Protein AF-A0A377Q9V2-F1 (afdb_monomer_lite)

pLDDT: mean 73.62, std 16.58, range [39.59, 96.62]

Radius of gyration: 21.46 Å; chains: 1; bounding box: 54×46×59 Å

Organism: NCBI:txid537

Sequence (151 aa):
MKELFISLFLRSSISILMFYSATVSAQYVHPEACDQTQNGWVYRCNTKYYSSMGVIEYSLKSNSSQSVDFKISNWASVCGRPGDLTFDKAYTLNPNTTLPHCSKYRDPNPGYDNCNEVYVYQCSQNGQSVPCSSVLTIKLVGADVRGECVL

Secondary structure (DSSP, 8-state):
-HHHHHHHHHHHHHHHHHHHHHHTT---PPEEEEEEEGGGTEEEEEES---SEEEEEEEEEE-SSS-EEEEEEEEEEETTS--EEEEEEEEEE-TT-EEEEEEEEE-SSBTB-EEEEEEEEEEEETTEE--HHHHEEEEEEEEESSS----

Structure (mmCIF, N/CA/C/O backbone):
data_AF-A0A377Q9V2-F1
#
_entry.id   AF-A0A377Q9V2-F1
#
loop_
_atom_site.group_PDB
_atom_site.id
_atom_site.type_symbol
_atom_site.label_atom_id
_atom_site.label_alt_id
_atom_site.label_comp_id
_atom_site.label_asym_id
_atom_site.label_entity_id
_atom_site.label_seq_id
_atom_site.pdbx_PDB_ins_code
_atom_site.Cartn_x
_atom_site.Cartn_y
_atom_site.Cartn_z
_atom_site.occupancy
_atom_site.B_iso_or_equiv
_atom_site.auth_seq_id
_atom_site.auth_comp_id
_atom_site.auth_asym_id
_atom_site.auth_atom_id
_atom_site.pdbx_PDB_model_num
ATOM 1 N N . MET A 1 1 ? 39.511 32.361 -42.550 1.00 60.25 1 MET A N 1
ATOM 2 C CA . MET A 1 1 ? 38.052 32.108 -42.644 1.00 60.25 1 MET A CA 1
ATOM 3 C C . MET A 1 1 ? 37.663 30.672 -42.285 1.00 60.25 1 MET A C 1
ATOM 5 O O . MET A 1 1 ? 36.781 30.531 -41.455 1.00 60.25 1 MET A O 1
ATOM 9 N N . LYS A 1 2 ? 38.318 29.619 -42.808 1.00 59.19 2 LYS A N 1
ATOM 10 C CA . LYS A 1 2 ? 38.001 28.210 -42.460 1.00 59.19 2 LYS A CA 1
ATOM 11 C C . LYS A 1 2 ? 38.105 27.878 -40.957 1.00 59.19 2 LYS A C 1
ATOM 13 O O . LYS A 1 2 ? 37.181 27.295 -40.408 1.00 59.19 2 LYS A O 1
ATOM 18 N N . GLU A 1 3 ? 39.166 28.331 -40.290 1.00 58.66 3 GLU A N 1
ATOM 19 C CA . GLU A 1 3 ? 39.396 28.132 -38.842 1.00 58.66 3 GLU A CA 1
ATOM 20 C C . GLU A 1 3 ? 38.270 28.708 -37.960 1.00 58.66 3 GLU A C 1
ATOM 22 O O . GLU A 1 3 ? 37.851 28.101 -36.974 1.00 58.66 3 GLU A O 1
ATOM 27 N N . LEU A 1 4 ? 37.724 29.868 -38.349 1.00 63.31 4 LEU A N 1
ATOM 28 C CA . LEU A 1 4 ? 36.660 30.541 -37.600 1.00 63.31 4 LEU A CA 1
ATOM 29 C C . LEU A 1 4 ? 35.335 29.768 -37.687 1.00 63.31 4 LEU A C 1
ATOM 31 O O . LEU A 1 4 ? 34.610 29.670 -36.702 1.00 63.31 4 LEU A O 1
ATOM 35 N N . PHE A 1 5 ? 35.048 29.184 -38.856 1.00 63.62 5 PHE A N 1
ATOM 36 C CA . PHE A 1 5 ? 33.862 28.357 -39.078 1.00 63.62 5 PHE A CA 1
ATOM 37 C C . PHE A 1 5 ? 33.924 27.050 -38.282 1.00 63.62 5 PHE A C 1
ATOM 39 O O . PHE A 1 5 ? 32.945 26.687 -37.637 1.00 63.62 5 PHE A O 1
ATOM 46 N N . ILE A 1 6 ? 35.076 26.375 -38.259 1.00 69.94 6 ILE A N 1
ATOM 47 C CA . ILE A 1 6 ? 35.250 25.108 -37.531 1.00 69.94 6 ILE A CA 1
ATOM 48 C C . ILE A 1 6 ? 35.044 25.310 -36.020 1.00 69.94 6 ILE A C 1
ATOM 50 O O . ILE A 1 6 ? 34.311 24.550 -35.388 1.00 69.94 6 ILE A O 1
ATOM 54 N N . SER A 1 7 ? 35.609 26.384 -35.457 1.00 68.81 7 SER A N 1
ATOM 55 C CA . SER A 1 7 ? 35.432 26.742 -34.041 1.00 68.81 7 SER A CA 1
ATOM 56 C C . SER A 1 7 ? 33.972 27.060 -33.686 1.00 68.81 7 SER A C 1
ATOM 58 O O . SER A 1 7 ? 33.484 26.635 -32.635 1.00 68.81 7 SER A O 1
ATOM 60 N N . LEU A 1 8 ? 33.241 27.748 -34.574 1.00 63.91 8 LEU A N 1
ATOM 61 C CA . LEU A 1 8 ? 31.818 28.041 -34.372 1.00 63.91 8 LEU A CA 1
ATOM 62 C C . LEU A 1 8 ? 30.961 26.764 -34.390 1.00 63.91 8 LEU A C 1
ATOM 64 O O . LEU A 1 8 ? 30.097 26.587 -33.529 1.00 63.91 8 LEU A O 1
ATOM 68 N N . PHE A 1 9 ? 31.229 25.855 -35.333 1.00 65.00 9 PHE A N 1
ATOM 69 C CA . PHE A 1 9 ? 30.502 24.590 -35.453 1.00 65.00 9 PHE A CA 1
ATOM 70 C C . PHE A 1 9 ? 30.714 23.688 -34.229 1.00 65.00 9 PHE A C 1
ATOM 72 O O . PHE A 1 9 ? 29.729 23.194 -33.679 1.00 65.00 9 PHE A O 1
ATOM 79 N N . LEU A 1 10 ? 31.959 23.550 -33.754 1.00 65.31 10 LEU A N 1
ATOM 80 C CA . LEU A 1 10 ? 32.314 22.754 -32.568 1.00 65.31 10 LEU A CA 1
ATOM 81 C C . LEU A 1 10 ? 31.660 23.270 -31.279 1.00 65.31 10 LEU A C 1
ATOM 83 O O . LEU A 1 10 ? 31.209 22.485 -30.448 1.00 65.31 10 LEU A O 1
ATOM 87 N N . ARG A 1 11 ? 31.569 24.592 -31.104 1.00 68.88 11 ARG A N 1
ATOM 88 C CA . ARG A 1 11 ? 30.911 25.181 -29.927 1.00 68.88 11 ARG A CA 1
ATOM 89 C C . ARG A 1 11 ? 29.396 24.980 -29.960 1.00 68.88 11 ARG A C 1
ATOM 91 O O . ARG A 1 11 ? 28.796 24.733 -28.913 1.00 68.88 11 ARG A O 1
ATOM 98 N N . SER A 1 12 ? 28.781 25.037 -31.144 1.00 63.59 12 SER A N 1
ATOM 99 C CA . SER A 1 12 ? 27.339 24.801 -31.279 1.00 63.59 12 SER A CA 1
ATOM 100 C C . SER A 1 12 ? 26.962 23.339 -31.014 1.00 63.59 12 SER A C 1
ATOM 102 O O . SER A 1 12 ? 26.002 23.087 -30.293 1.00 63.59 12 SER A O 1
ATOM 104 N N . SER A 1 13 ? 27.751 22.371 -31.496 1.00 63.53 13 SER A N 1
ATOM 105 C CA . SER A 1 13 ? 27.448 20.945 -31.332 1.00 63.53 13 SER A CA 1
ATOM 106 C C . SER A 1 13 ? 27.604 20.472 -29.887 1.00 63.53 13 SER A C 1
ATOM 108 O O . SER A 1 13 ? 26.765 19.715 -29.407 1.00 63.53 13 SER A O 1
ATOM 110 N N . ILE A 1 14 ? 28.604 20.981 -29.158 1.00 65.25 14 ILE A N 1
ATOM 111 C CA . ILE A 1 14 ? 28.768 20.723 -27.717 1.00 65.25 14 ILE A CA 1
ATOM 112 C C . ILE A 1 14 ? 27.598 21.313 -26.917 1.00 65.25 14 ILE A C 1
ATOM 114 O O . ILE A 1 14 ? 27.087 20.672 -26.001 1.00 65.25 14 ILE A O 1
ATOM 118 N N . SER A 1 15 ? 27.137 22.510 -27.287 1.00 61.16 15 SER A N 1
ATOM 119 C CA . SER A 1 15 ? 26.005 23.162 -26.616 1.00 61.16 15 SER A CA 1
ATOM 120 C C . SER A 1 15 ? 24.700 22.398 -26.856 1.00 61.16 15 SER A C 1
ATOM 122 O O . SER A 1 15 ? 23.950 22.164 -25.914 1.00 61.16 15 SER A O 1
ATOM 124 N N . ILE A 1 16 ? 24.462 21.932 -28.089 1.00 61.38 16 ILE A N 1
ATOM 125 C CA . ILE A 1 16 ? 23.305 21.094 -28.437 1.00 61.38 16 ILE A CA 1
ATOM 126 C C . ILE A 1 16 ? 23.355 19.757 -27.683 1.00 61.38 16 ILE A C 1
ATOM 128 O O . ILE A 1 16 ? 22.328 19.339 -27.155 1.00 61.38 16 ILE A O 1
ATOM 132 N N . LEU A 1 17 ? 24.530 19.121 -27.558 1.00 56.84 17 LEU A N 1
ATOM 133 C CA . LEU A 1 17 ? 24.689 17.884 -26.780 1.00 56.84 17 LEU A CA 1
ATOM 134 C C . LEU A 1 17 ? 24.388 18.091 -25.289 1.00 56.84 17 LEU A C 1
ATOM 136 O O . LEU A 1 17 ? 23.691 17.273 -24.690 1.00 56.84 17 LEU A O 1
ATOM 140 N N . MET A 1 18 ? 24.875 19.187 -24.695 1.00 57.19 18 MET A N 1
ATOM 141 C CA . MET A 1 18 ? 24.610 19.496 -23.286 1.00 57.19 18 MET A CA 1
ATOM 142 C C . MET A 1 18 ? 23.126 19.802 -23.040 1.00 57.19 18 MET A C 1
ATOM 144 O O . MET A 1 18 ? 22.550 19.272 -22.088 1.00 57.19 18 MET A O 1
ATOM 148 N N . PHE A 1 19 ? 22.468 20.546 -23.937 1.00 53.53 19 PHE A N 1
ATOM 149 C CA . PHE A 1 19 ? 21.018 20.772 -23.880 1.00 53.53 19 PHE A CA 1
ATOM 150 C C . PHE A 1 19 ? 20.208 19.479 -24.067 1.00 53.53 19 PHE A C 1
ATOM 152 O O . PHE A 1 19 ? 19.205 19.291 -23.378 1.00 53.53 19 PHE A O 1
ATOM 159 N N . TYR A 1 20 ? 20.652 18.556 -24.927 1.00 49.94 20 TYR A N 1
ATOM 160 C CA . TYR A 1 20 ? 20.021 17.239 -25.067 1.00 49.94 20 TYR A CA 1
ATOM 161 C C . TYR A 1 20 ? 20.177 16.412 -23.782 1.00 49.94 20 TYR A C 1
ATOM 163 O O . TYR A 1 20 ? 19.193 15.913 -23.248 1.00 49.94 20 TYR A O 1
ATOM 171 N N . SER A 1 21 ? 21.376 16.333 -23.197 1.00 48.81 21 SER A N 1
ATOM 172 C CA . SER A 1 21 ? 21.580 15.579 -21.946 1.00 48.81 21 SER A CA 1
ATOM 173 C C . SER A 1 21 ? 20.797 16.142 -20.749 1.00 48.81 21 SER A C 1
ATOM 175 O O . SER A 1 21 ? 20.336 15.378 -19.900 1.00 48.81 21 SER A O 1
ATOM 177 N N . ALA A 1 22 ? 20.577 17.461 -20.707 1.00 48.41 22 ALA A N 1
ATOM 178 C CA . ALA A 1 22 ? 19.780 18.108 -19.668 1.00 48.41 22 ALA A CA 1
ATOM 179 C C . ALA A 1 22 ? 18.264 17.900 -19.853 1.00 48.41 22 ALA A C 1
ATOM 181 O O . ALA A 1 22 ? 17.528 17.914 -18.871 1.00 48.41 22 ALA A O 1
ATOM 182 N N . THR A 1 23 ? 17.790 17.677 -21.084 1.00 45.88 23 THR A N 1
ATOM 183 C CA . THR A 1 23 ? 16.353 17.524 -21.388 1.00 45.88 23 THR A CA 1
ATOM 184 C C . THR A 1 23 ? 15.881 16.070 -21.443 1.00 45.88 23 THR A C 1
ATOM 186 O O . THR A 1 23 ? 14.704 15.818 -21.203 1.00 45.88 23 THR A O 1
ATOM 189 N N . VAL A 1 24 ? 16.767 15.093 -21.675 1.00 41.78 24 VAL A N 1
ATOM 190 C CA . VAL A 1 24 ? 16.373 13.667 -21.778 1.00 41.78 24 VAL A CA 1
ATOM 191 C C . VAL A 1 24 ? 16.156 13.011 -20.402 1.00 41.78 24 VAL A C 1
ATOM 193 O O . VAL A 1 24 ? 15.608 11.919 -20.313 1.00 41.78 24 VAL A O 1
ATOM 196 N N . SER A 1 25 ? 16.539 13.657 -19.298 1.00 42.56 25 SER A N 1
ATOM 197 C CA . SER A 1 25 ? 16.528 13.002 -17.984 1.00 42.56 25 SER A CA 1
ATOM 198 C C . SER A 1 25 ? 15.291 13.289 -17.119 1.00 42.56 25 SER A C 1
ATOM 200 O O . SER A 1 25 ? 15.131 12.665 -16.075 1.00 42.56 25 SER A O 1
ATOM 202 N N . ALA A 1 26 ? 14.352 14.128 -17.556 1.00 40.84 26 ALA A N 1
ATOM 203 C CA . ALA A 1 26 ? 13.075 14.318 -16.867 1.00 40.84 26 ALA A CA 1
ATOM 204 C C . ALA A 1 26 ? 11.926 13.697 -17.671 1.00 40.84 26 ALA A C 1
ATOM 206 O O . ALA A 1 26 ? 11.011 14.393 -18.107 1.00 40.84 26 ALA A O 1
ATOM 207 N N . GLN A 1 27 ? 11.950 12.375 -17.869 1.00 40.28 27 GLN A N 1
ATOM 208 C CA . GLN A 1 27 ? 10.699 11.655 -18.107 1.00 40.28 27 GLN A CA 1
ATOM 209 C C . GLN A 1 27 ? 9.894 11.731 -16.807 1.00 40.28 27 GLN A C 1
ATOM 211 O O . GLN A 1 27 ? 9.977 10.853 -15.955 1.00 40.28 27 GLN A O 1
ATOM 216 N N . TYR A 1 28 ? 9.176 12.841 -16.626 1.00 39.59 28 TYR A N 1
ATOM 217 C CA . TYR A 1 28 ? 8.145 12.957 -15.608 1.00 39.59 28 TYR A CA 1
ATOM 218 C C . TYR A 1 28 ? 7.154 11.829 -15.868 1.00 39.59 28 TYR A C 1
ATOM 220 O O . TYR A 1 28 ? 6.427 11.819 -16.864 1.00 39.59 28 TYR A O 1
ATOM 228 N N . VAL A 1 29 ? 7.194 10.834 -14.992 1.00 46.47 29 VAL A N 1
ATOM 229 C CA . VAL A 1 29 ? 6.267 9.718 -15.009 1.00 46.47 29 VAL A CA 1
ATOM 230 C C . VAL A 1 29 ? 4.878 10.288 -14.757 1.00 46.47 29 VAL A C 1
ATOM 232 O O . VAL A 1 29 ? 4.627 10.895 -13.717 1.00 46.47 29 VAL A O 1
ATOM 235 N N . HIS A 1 30 ? 3.963 10.117 -15.710 1.00 39.78 30 HIS A N 1
ATOM 236 C CA . HIS A 1 30 ? 2.552 10.330 -15.423 1.00 39.78 30 HIS A CA 1
ATOM 237 C C . HIS A 1 30 ? 2.108 9.252 -14.421 1.00 39.78 30 HIS A C 1
ATOM 239 O O . HIS A 1 30 ? 2.266 8.067 -14.725 1.00 39.78 30 HIS A O 1
ATOM 245 N N . PRO A 1 31 ? 1.593 9.620 -13.232 1.00 43.88 31 PRO A N 1
ATOM 246 C CA . PRO A 1 31 ? 1.097 8.636 -12.279 1.00 43.88 31 PRO A CA 1
ATOM 247 C C . PRO A 1 31 ? -0.133 7.950 -12.884 1.00 43.88 31 PRO A C 1
ATOM 249 O O . PRO A 1 31 ? -1.064 8.640 -13.299 1.00 43.88 31 PRO A O 1
ATOM 252 N N . GLU A 1 32 ? -0.153 6.617 -12.950 1.00 62.53 32 GLU A N 1
ATOM 253 C CA . GLU A 1 32 ? -1.378 5.884 -13.292 1.00 62.53 32 GLU A CA 1
ATOM 254 C C . GLU A 1 32 ? -2.049 5.330 -12.051 1.00 62.53 32 GLU A C 1
ATOM 256 O O . GLU A 1 32 ? -1.398 5.014 -11.075 1.00 62.53 32 GLU A O 1
ATOM 261 N N . ALA A 1 33 ? -3.376 5.358 -12.073 1.00 70.12 33 ALA A N 1
ATOM 262 C CA . ALA A 1 33 ? -4.234 5.486 -10.911 1.00 70.12 33 ALA A CA 1
ATOM 263 C C . ALA A 1 33 ? -4.017 4.437 -9.807 1.00 70.12 33 ALA A C 1
ATOM 265 O O . ALA A 1 33 ? -3.616 3.295 -10.028 1.00 70.12 33 ALA A O 1
ATOM 266 N N . CYS A 1 34 ? -4.366 4.837 -8.585 1.00 79.75 34 CYS A N 1
ATOM 267 C CA . CYS A 1 34 ? -4.734 3.865 -7.572 1.00 79.75 34 CYS A CA 1
ATOM 268 C C . CYS A 1 34 ? -6.204 3.509 -7.756 1.00 79.75 34 CYS A C 1
ATOM 270 O O . CYS A 1 34 ? -7.069 4.375 -7.609 1.00 79.75 34 CYS A O 1
ATOM 272 N N . ASP A 1 35 ? -6.472 2.234 -7.988 1.00 84.75 35 ASP A N 1
ATOM 273 C CA . ASP A 1 35 ? -7.820 1.714 -8.129 1.00 84.75 35 ASP A CA 1
ATOM 274 C C . ASP A 1 35 ? -8.217 0.888 -6.909 1.00 84.75 35 ASP A C 1
ATOM 276 O O . ASP A 1 35 ? -7.399 0.254 -6.230 1.00 84.75 35 ASP A O 1
ATOM 280 N N . GLN A 1 36 ? -9.517 0.890 -6.634 1.00 85.38 36 GLN A N 1
ATOM 281 C CA . GLN A 1 36 ? -10.122 -0.009 -5.665 1.00 85.38 36 GLN A CA 1
ATOM 282 C C . GLN A 1 36 ? -10.454 -1.320 -6.365 1.00 85.38 36 GLN A C 1
ATOM 284 O O . GLN A 1 36 ? -11.203 -1.352 -7.339 1.00 85.38 36 GLN A O 1
ATOM 289 N N . THR A 1 37 ? -9.925 -2.417 -5.844 1.00 81.56 37 THR A N 1
ATOM 290 C CA . THR A 1 37 ? -10.212 -3.766 -6.329 1.00 81.56 37 THR A CA 1
ATOM 291 C C . THR A 1 37 ? -10.911 -4.567 -5.238 1.00 81.56 37 THR A C 1
ATOM 293 O O . THR A 1 37 ? -10.970 -4.147 -4.079 1.00 81.56 37 THR A O 1
ATOM 296 N N . GLN A 1 38 ? -11.503 -5.701 -5.623 1.00 83.44 38 GLN A N 1
ATOM 297 C CA . GLN A 1 38 ? -12.235 -6.579 -4.707 1.00 83.44 38 GLN A CA 1
ATOM 298 C C . GLN A 1 38 ? -13.275 -5.810 -3.875 1.00 83.44 38 GLN A C 1
ATOM 300 O O . GLN A 1 38 ? -13.284 -5.919 -2.661 1.00 83.44 38 GLN A O 1
ATOM 305 N N . ASN A 1 39 ? -14.118 -4.979 -4.500 1.00 85.25 39 ASN A N 1
ATOM 306 C CA . ASN A 1 39 ? -15.135 -4.166 -3.810 1.00 85.25 39 ASN A CA 1
ATOM 307 C C . ASN A 1 39 ? -14.578 -3.250 -2.695 1.00 85.25 39 ASN A C 1
ATOM 309 O O . ASN A 1 39 ? -15.225 -3.061 -1.667 1.00 85.25 39 ASN A O 1
ATOM 313 N N . GLY A 1 40 ? -13.373 -2.697 -2.874 1.00 84.62 40 GLY A N 1
ATOM 314 C CA . GLY A 1 40 ? -12.775 -1.745 -1.930 1.00 84.62 40 GLY A CA 1
ATOM 315 C C . GLY A 1 40 ? -11.946 -2.378 -0.811 1.00 84.62 40 GLY A C 1
ATOM 316 O O . GLY A 1 40 ? -11.389 -1.667 0.024 1.00 84.62 40 GLY A O 1
ATOM 317 N N . TRP A 1 41 ? -11.820 -3.704 -0.798 1.00 90.50 41 TRP A N 1
ATOM 318 C CA . TRP A 1 41 ? -10.982 -4.423 0.163 1.00 90.50 41 TRP A CA 1
ATOM 319 C C . TRP A 1 41 ? -9.488 -4.262 -0.093 1.00 90.50 41 TRP A C 1
ATOM 321 O O . TRP A 1 41 ? -8.691 -4.430 0.827 1.00 90.50 41 TRP A O 1
ATOM 331 N N . VAL A 1 42 ? -9.117 -3.926 -1.327 1.00 87.44 42 VAL A N 1
ATOM 332 C CA . VAL A 1 42 ? -7.726 -3.798 -1.741 1.00 87.44 42 VAL A CA 1
ATOM 333 C C . VAL A 1 42 ? -7.564 -2.542 -2.580 1.00 87.44 42 VAL A C 1
ATOM 335 O O . VAL A 1 42 ? -8.264 -2.361 -3.577 1.00 87.44 42 VAL A O 1
ATOM 338 N N . TYR A 1 43 ? -6.609 -1.696 -2.213 1.00 89.25 43 TYR A N 1
ATOM 339 C CA . TYR A 1 43 ? -6.082 -0.696 -3.132 1.00 89.25 43 TYR A CA 1
ATOM 340 C C . TYR A 1 43 ? -4.954 -1.300 -3.950 1.00 89.25 43 TYR A C 1
ATOM 342 O O . TYR A 1 43 ? -4.076 -1.954 -3.390 1.00 89.25 43 TYR A O 1
ATOM 350 N N . ARG A 1 44 ? -4.964 -1.041 -5.254 1.00 85.69 44 ARG A N 1
ATOM 351 C CA . ARG A 1 44 ? -3.881 -1.374 -6.177 1.00 85.69 44 ARG A CA 1
ATOM 352 C C . ARG A 1 44 ? -3.425 -0.089 -6.845 1.00 85.69 44 ARG A C 1
ATOM 354 O O . ARG A 1 44 ? -4.231 0.571 -7.488 1.00 85.69 44 ARG A O 1
ATOM 361 N N . CYS A 1 45 ? -2.155 0.249 -6.702 1.00 81.81 45 CYS A N 1
ATOM 362 C CA . CYS A 1 45 ? -1.532 1.358 -7.413 1.00 81.81 45 CYS A CA 1
ATOM 363 C C . CYS A 1 45 ? -0.466 0.793 -8.341 1.00 81.81 45 CYS A C 1
ATOM 365 O O . CYS A 1 45 ? 0.324 -0.053 -7.921 1.00 81.81 45 CYS A O 1
ATOM 367 N N . ASN A 1 46 ? -0.437 1.256 -9.583 1.00 75.50 46 ASN A N 1
ATOM 368 C CA . ASN A 1 46 ? 0.560 0.846 -10.561 1.00 75.50 46 ASN A CA 1
ATOM 369 C C . ASN A 1 46 ? 1.226 2.071 -11.182 1.00 75.50 46 ASN A C 1
ATOM 371 O O . ASN A 1 46 ? 0.806 3.209 -10.988 1.00 75.50 46 ASN A O 1
ATOM 375 N N . THR A 1 47 ? 2.310 1.846 -11.908 1.00 68.50 47 THR A N 1
ATOM 376 C CA . THR A 1 47 ? 2.883 2.871 -12.775 1.00 68.50 47 THR A CA 1
ATOM 377 C C . THR A 1 47 ? 3.063 2.273 -14.156 1.00 68.50 47 THR A C 1
ATOM 379 O O . THR A 1 47 ? 3.324 1.082 -14.310 1.00 68.50 47 THR A O 1
ATOM 382 N N . LYS A 1 48 ? 2.915 3.104 -15.187 1.00 55.31 48 LYS A N 1
ATOM 383 C CA . LYS A 1 48 ? 2.934 2.673 -16.591 1.00 55.31 48 LYS A CA 1
ATOM 384 C C . LYS A 1 48 ? 4.317 2.233 -17.099 1.00 55.31 48 LYS A C 1
ATOM 386 O O . LYS A 1 48 ? 4.477 1.984 -18.292 1.00 55.31 48 LYS A O 1
ATOM 391 N N . TYR A 1 49 ? 5.328 2.196 -16.229 1.00 56.69 49 TYR A N 1
ATOM 392 C CA . TYR A 1 49 ? 6.713 1.943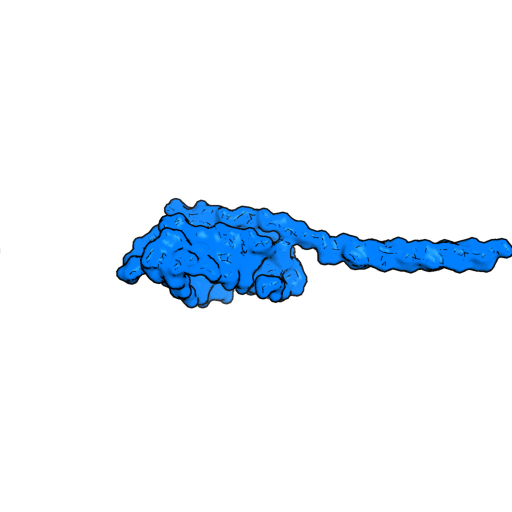 -16.607 1.00 56.69 49 TYR A CA 1
ATOM 393 C C . TYR A 1 49 ? 7.125 0.502 -16.309 1.00 56.69 49 TYR A C 1
ATOM 395 O O . TYR A 1 49 ? 7.237 0.082 -15.160 1.00 56.69 49 TYR A O 1
ATOM 403 N N . TYR A 1 50 ? 7.420 -0.201 -17.400 1.00 52.28 50 TYR A N 1
ATOM 404 C CA . TYR A 1 50 ? 7.955 -1.559 -17.490 1.00 52.28 50 TYR A CA 1
ATOM 405 C C . TYR A 1 50 ? 9.478 -1.573 -17.288 1.00 52.28 50 TYR A C 1
ATOM 407 O O . TYR A 1 50 ? 10.220 -2.153 -18.081 1.00 52.28 50 TYR A O 1
ATOM 415 N N . SER A 1 51 ? 9.987 -0.835 -16.299 1.00 54.50 51 SER A N 1
ATOM 416 C CA . SER A 1 51 ? 11.421 -0.828 -16.009 1.00 54.50 51 SER A CA 1
ATOM 417 C C . SER A 1 51 ? 11.740 -1.808 -14.889 1.00 54.50 51 SER A C 1
ATOM 419 O O . SER A 1 51 ? 11.083 -1.837 -13.849 1.00 54.50 51 SER A O 1
ATOM 421 N N . SER A 1 52 ? 12.834 -2.553 -15.068 1.00 53.75 52 SER A N 1
ATOM 422 C CA . SER A 1 52 ? 13.373 -3.496 -14.078 1.00 53.75 52 SER A CA 1
ATOM 423 C C . SER A 1 52 ? 13.735 -2.848 -12.733 1.00 53.75 52 SER A C 1
ATOM 425 O O . SER A 1 52 ? 14.063 -3.536 -11.767 1.00 53.75 52 SER A O 1
ATOM 427 N N . MET A 1 53 ? 13.708 -1.517 -12.665 1.00 57.19 53 MET A N 1
ATOM 428 C CA . MET A 1 53 ? 13.766 -0.732 -11.443 1.00 57.19 53 MET A CA 1
ATOM 429 C C . MET A 1 53 ? 12.692 0.342 -11.507 1.00 57.19 53 MET A C 1
ATOM 431 O O . MET A 1 53 ? 12.662 1.124 -12.456 1.00 57.19 53 MET A O 1
ATOM 435 N N . GLY A 1 54 ? 11.836 0.412 -10.497 1.00 67.00 54 GLY A N 1
ATOM 436 C CA . GLY A 1 54 ? 10.896 1.514 -10.383 1.00 67.00 54 GLY A CA 1
ATOM 437 C C . GLY A 1 54 ? 10.494 1.772 -8.947 1.00 67.00 54 GLY A C 1
ATOM 438 O O . GLY A 1 54 ? 10.566 0.905 -8.072 1.00 67.00 54 GLY A O 1
ATOM 439 N N . VAL A 1 55 ? 10.108 3.015 -8.721 1.00 73.88 55 VAL A N 1
ATOM 440 C CA . VAL A 1 55 ? 9.672 3.539 -7.441 1.00 73.88 55 VAL A CA 1
ATOM 441 C C . VAL A 1 55 ? 8.247 4.025 -7.580 1.00 73.88 55 VAL A C 1
ATOM 443 O O . VAL A 1 55 ? 7.917 4.726 -8.536 1.00 73.88 55 VAL A O 1
ATOM 446 N N . ILE A 1 56 ? 7.415 3.651 -6.614 1.00 78.44 56 ILE A N 1
ATOM 447 C CA . ILE A 1 56 ? 6.054 4.154 -6.466 1.00 78.44 56 ILE A CA 1
ATOM 448 C C . ILE A 1 56 ? 6.002 4.939 -5.168 1.00 78.44 56 ILE A C 1
ATOM 450 O O . ILE A 1 56 ? 6.146 4.376 -4.080 1.00 78.44 56 ILE A O 1
ATOM 454 N N . GLU A 1 57 ? 5.783 6.241 -5.293 1.00 82.94 57 GLU A N 1
ATOM 455 C CA . GLU A 1 57 ? 5.609 7.138 -4.164 1.00 82.94 57 GLU A CA 1
ATOM 456 C C . GLU A 1 57 ? 4.139 7.469 -3.995 1.00 82.94 57 GLU A C 1
ATOM 458 O O . GLU A 1 57 ? 3.441 7.884 -4.926 1.00 82.94 57 GLU A O 1
ATOM 463 N N . TYR A 1 58 ? 3.651 7.292 -2.779 1.00 85.00 58 TYR A N 1
ATOM 464 C CA . TYR A 1 58 ? 2.257 7.501 -2.457 1.00 85.00 58 TYR A CA 1
ATOM 465 C C . TYR A 1 58 ? 2.094 7.987 -1.030 1.00 85.00 58 TYR A C 1
ATOM 467 O O . TYR A 1 58 ? 2.974 7.881 -0.183 1.00 85.00 58 TYR A O 1
ATOM 475 N N . SER A 1 59 ? 0.926 8.544 -0.761 1.00 89.94 59 SER A N 1
ATOM 476 C CA . SER A 1 59 ? 0.509 8.932 0.574 1.00 89.94 59 SER A CA 1
ATOM 477 C C . SER A 1 59 ? -0.710 8.116 0.961 1.00 89.94 59 SER A C 1
ATOM 479 O O . SER A 1 59 ? -1.634 7.942 0.163 1.00 89.94 59 SER A O 1
ATOM 481 N N . LEU A 1 60 ? -0.692 7.601 2.184 1.00 92.62 60 LEU A N 1
ATOM 482 C CA . LEU A 1 60 ? -1.826 6.940 2.810 1.00 92.62 60 LEU A CA 1
ATOM 483 C C . LEU A 1 60 ? -2.403 7.866 3.863 1.00 92.62 60 LEU A C 1
ATOM 485 O O . LEU A 1 60 ? -1.702 8.264 4.787 1.00 92.62 60 LEU A O 1
ATOM 489 N N . LYS A 1 61 ? -3.680 8.197 3.735 1.00 94.00 61 LYS A N 1
ATOM 490 C CA . LYS A 1 61 ? -4.411 8.998 4.708 1.00 94.00 61 LYS A CA 1
ATOM 491 C C . LYS A 1 61 ? -5.437 8.129 5.416 1.00 94.00 61 LYS A C 1
ATOM 493 O O . LYS A 1 61 ? -6.230 7.464 4.753 1.00 94.00 61 LYS A O 1
ATOM 498 N N . SER A 1 62 ? -5.450 8.172 6.745 1.00 93.50 62 SER A N 1
ATOM 499 C CA . SER A 1 62 ? -6.560 7.626 7.521 1.00 93.50 62 SER A CA 1
ATOM 500 C C . SER A 1 62 ? -7.744 8.583 7.443 1.00 93.50 62 SER A C 1
ATOM 502 O O . SER A 1 62 ? -7.620 9.763 7.777 1.00 93.50 62 SER A O 1
ATOM 504 N N . ASN A 1 63 ? -8.888 8.062 7.008 1.00 92.50 63 ASN A N 1
ATOM 505 C CA . ASN A 1 63 ? -10.180 8.745 7.104 1.00 92.50 63 ASN A CA 1
ATOM 506 C C . ASN A 1 63 ? -10.975 8.266 8.325 1.00 92.50 63 ASN A C 1
ATOM 508 O O . ASN A 1 63 ? -12.113 8.685 8.531 1.00 92.50 63 ASN A O 1
ATOM 512 N N . SER A 1 64 ? -10.392 7.360 9.109 1.00 91.44 64 SER A N 1
ATOM 513 C CA . SER A 1 64 ? -11.008 6.803 10.297 1.00 91.44 64 SER A CA 1
ATOM 514 C C . SER A 1 64 ? -10.728 7.668 11.526 1.00 91.44 64 SER A C 1
ATOM 516 O O . SER A 1 64 ? -9.665 8.279 11.668 1.00 91.44 64 SER A O 1
ATOM 518 N N . SER A 1 65 ? -11.687 7.682 12.452 1.00 92.38 65 SER A N 1
ATOM 519 C CA . SER A 1 65 ? -11.522 8.247 13.794 1.00 92.38 65 SER A CA 1
ATOM 520 C C . SER A 1 65 ? -10.727 7.334 14.734 1.00 92.38 65 SER A C 1
ATOM 522 O O . SER A 1 65 ? -10.432 7.728 15.861 1.00 92.38 65 SER A O 1
ATOM 524 N N . GLN A 1 66 ? -10.371 6.128 14.286 1.00 93.50 66 GLN A N 1
ATOM 525 C CA . GLN A 1 66 ? -9.595 5.143 15.037 1.00 93.50 66 GLN A CA 1
ATOM 526 C C . GLN A 1 66 ? -8.337 4.749 14.255 1.00 93.50 66 GLN A C 1
ATOM 528 O O . GLN A 1 66 ? -8.200 5.059 13.069 1.00 93.50 66 GLN A O 1
ATOM 533 N N . SER A 1 67 ? -7.395 4.096 14.939 1.00 95.50 67 SER A N 1
ATOM 534 C CA . SER A 1 67 ? -6.215 3.546 14.277 1.00 95.50 67 SER A CA 1
ATOM 535 C C . SER A 1 67 ? -6.621 2.440 13.308 1.00 95.50 67 SER A C 1
ATOM 537 O O . SER A 1 67 ? -7.524 1.649 13.591 1.00 95.50 67 SER A O 1
ATOM 539 N N . VAL A 1 68 ? -5.947 2.407 12.164 1.00 96.44 68 VAL A N 1
ATOM 540 C CA . VAL A 1 68 ? -6.176 1.425 11.106 1.00 96.44 68 VAL A CA 1
ATOM 541 C C . VAL A 1 68 ? -4.913 0.600 10.949 1.00 96.44 68 VAL A C 1
ATOM 543 O O . VAL A 1 68 ? -3.856 1.145 10.627 1.00 96.44 68 VAL A O 1
ATOM 546 N N . ASP A 1 69 ? -5.035 -0.704 11.150 1.00 96.62 69 ASP A N 1
ATOM 547 C CA . ASP A 1 69 ? -3.990 -1.664 10.823 1.00 96.62 69 ASP A CA 1
ATOM 548 C C . ASP A 1 69 ? -4.199 -2.153 9.393 1.00 96.62 69 ASP A C 1
ATOM 550 O O . ASP A 1 69 ? -5.334 -2.334 8.956 1.00 96.62 69 ASP A O 1
ATOM 554 N N . PHE A 1 70 ? -3.125 -2.338 8.639 1.00 94.62 70 PHE A N 1
ATOM 555 C CA . PHE A 1 70 ? -3.187 -2.802 7.255 1.00 94.62 70 PHE A CA 1
ATOM 556 C C . PHE A 1 70 ? -1.844 -3.375 6.827 1.00 94.62 70 PHE A C 1
ATOM 558 O O . PHE A 1 70 ? -0.833 -3.266 7.526 1.00 94.62 70 PHE A O 1
ATOM 565 N N . LYS A 1 71 ? -1.821 -3.968 5.640 1.00 92.31 71 LYS A N 1
ATOM 566 C CA . LYS A 1 71 ? -0.600 -4.452 5.014 1.00 92.31 71 LYS A CA 1
ATOM 567 C C . LYS A 1 71 ? -0.339 -3.767 3.693 1.00 92.31 71 LYS A C 1
ATOM 569 O O . LYS A 1 71 ? -1.270 -3.413 2.971 1.00 92.31 71 LYS A O 1
ATOM 574 N N . ILE A 1 72 ? 0.942 -3.615 3.390 1.00 89.38 72 ILE A N 1
ATOM 575 C CA . ILE A 1 72 ? 1.435 -3.152 2.101 1.00 89.38 72 ILE A CA 1
ATOM 576 C C . ILE A 1 72 ? 2.272 -4.264 1.491 1.00 89.38 72 ILE A C 1
ATOM 578 O O . ILE A 1 72 ? 3.164 -4.805 2.150 1.00 89.38 72 ILE A O 1
ATOM 582 N N . SER A 1 73 ? 2.021 -4.552 0.219 1.00 84.00 73 SER A N 1
ATOM 583 C CA . SER A 1 73 ? 2.817 -5.496 -0.547 1.00 84.00 73 SER A CA 1
ATOM 584 C C . SER A 1 73 ? 3.223 -4.952 -1.910 1.00 84.00 73 SER A C 1
ATOM 586 O O . SER A 1 73 ? 2.487 -4.179 -2.522 1.00 84.00 73 SER A O 1
ATOM 588 N N . ASN A 1 74 ? 4.390 -5.400 -2.377 1.00 77.31 74 ASN A N 1
ATOM 589 C CA . ASN A 1 74 ? 4.849 -5.215 -3.749 1.00 77.31 74 ASN A CA 1
ATOM 590 C C . ASN A 1 74 ? 4.703 -6.527 -4.499 1.00 77.31 74 ASN A C 1
ATOM 592 O O . ASN A 1 74 ? 5.238 -7.554 -4.061 1.00 77.31 74 ASN A O 1
ATOM 596 N N . TRP A 1 75 ? 3.981 -6.510 -5.611 1.00 67.94 75 TRP A N 1
ATOM 597 C CA . TRP A 1 75 ? 3.823 -7.704 -6.434 1.00 67.94 75 TRP A CA 1
ATOM 598 C C . TRP A 1 75 ? 4.661 -7.538 -7.689 1.00 67.94 75 TRP A C 1
ATOM 600 O O . TRP A 1 75 ? 4.547 -6.533 -8.387 1.00 67.94 75 TRP A O 1
ATOM 610 N N . ALA A 1 76 ? 5.481 -8.548 -7.966 1.00 58.28 76 ALA A N 1
ATOM 611 C CA . ALA A 1 76 ? 6.083 -8.750 -9.273 1.00 58.28 76 ALA A CA 1
ATOM 612 C C . ALA A 1 76 ? 4.998 -9.284 -10.215 1.00 58.28 76 ALA A C 1
ATOM 614 O O . ALA A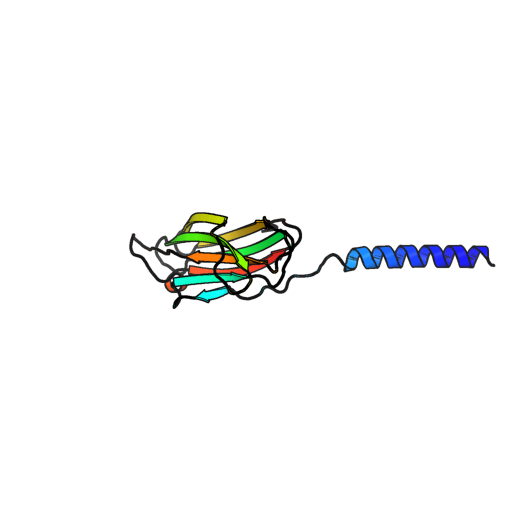 1 76 ? 4.937 -10.486 -10.469 1.00 58.28 76 ALA A O 1
ATOM 615 N N . SER A 1 77 ? 4.054 -8.446 -10.640 1.00 56.69 77 SER A N 1
ATOM 616 C CA . SER A 1 77 ? 3.007 -8.892 -11.556 1.00 56.69 77 SER A CA 1
ATOM 617 C C . SER A 1 77 ? 3.458 -8.759 -13.002 1.00 56.69 77 SER A C 1
ATOM 619 O O . SER A 1 77 ? 4.028 -7.749 -13.407 1.00 56.69 77 SER A O 1
ATOM 621 N N . VAL A 1 78 ? 3.107 -9.749 -13.823 1.00 58.03 78 VAL A N 1
ATOM 622 C CA . VAL A 1 78 ? 2.898 -9.494 -15.252 1.00 58.03 78 VAL A CA 1
ATOM 623 C C . VAL A 1 78 ? 1.613 -8.680 -15.332 1.00 58.03 78 VAL A C 1
ATOM 625 O O . VAL A 1 78 ? 0.583 -9.128 -14.827 1.00 58.03 78 VAL A O 1
ATOM 628 N N . CYS A 1 79 ? 1.666 -7.480 -15.902 1.00 56.72 79 CYS A N 1
ATOM 629 C CA . CYS A 1 79 ? 0.599 -6.479 -15.829 1.00 56.72 79 CYS A CA 1
ATOM 630 C C . CYS A 1 79 ? -0.821 -7.067 -15.966 1.00 56.72 79 CYS A C 1
ATOM 632 O O . CYS A 1 79 ? -1.180 -7.660 -16.983 1.00 56.72 79 CYS A O 1
ATOM 634 N N . GLY A 1 80 ? -1.646 -6.904 -14.924 1.00 50.00 80 GLY A N 1
ATOM 635 C CA . GLY A 1 80 ? -3.025 -7.411 -14.901 1.00 50.00 80 GLY A CA 1
ATOM 636 C C . GLY A 1 80 ? -3.195 -8.860 -14.430 1.00 50.00 80 GLY A C 1
ATOM 637 O O . GLY A 1 80 ? -4.331 -9.326 -14.345 1.00 50.00 80 GLY A O 1
ATOM 638 N N . ARG A 1 81 ? -2.112 -9.561 -14.074 1.00 54.88 81 ARG A N 1
ATOM 639 C CA . ARG A 1 81 ? -2.154 -10.871 -13.413 1.00 54.88 81 ARG A CA 1
ATOM 640 C C . ARG A 1 81 ? -1.534 -10.785 -12.018 1.00 54.88 81 ARG A C 1
ATOM 642 O O . ARG A 1 81 ? -0.440 -10.250 -11.894 1.00 54.88 81 ARG A O 1
ATOM 649 N N . PRO A 1 82 ? -2.187 -11.333 -10.980 1.00 52.84 82 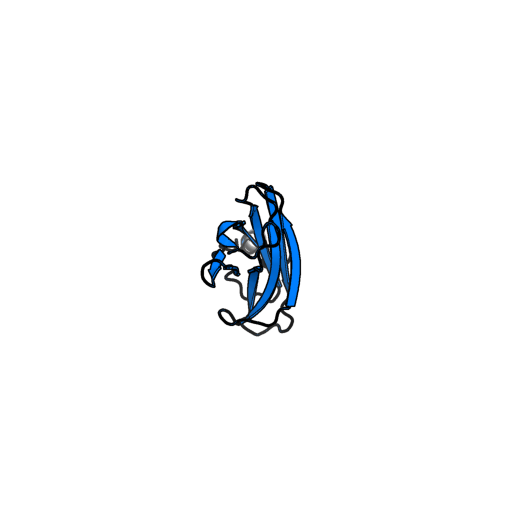PRO A N 1
ATOM 650 C CA . PRO A 1 82 ? -1.558 -11.551 -9.682 1.00 52.84 82 PRO A CA 1
ATOM 651 C C . PRO A 1 82 ? -0.184 -12.208 -9.849 1.00 52.84 82 PRO A C 1
ATOM 653 O O . PRO A 1 82 ? -0.093 -13.278 -10.450 1.00 52.84 82 PRO A O 1
ATOM 656 N N . GLY A 1 83 ? 0.865 -11.538 -9.380 1.00 61.00 83 GLY A N 1
ATOM 657 C CA . GLY A 1 83 ? 2.217 -12.085 -9.326 1.00 61.00 83 GLY A CA 1
ATOM 658 C C . GLY A 1 83 ? 2.522 -12.700 -7.966 1.00 61.00 83 GLY A C 1
ATOM 659 O O . GLY A 1 83 ? 1.695 -12.653 -7.052 1.00 61.00 83 GLY A O 1
ATOM 660 N N . ASP A 1 84 ? 3.734 -13.230 -7.817 1.00 60.09 84 ASP A N 1
ATOM 661 C CA . ASP A 1 84 ? 4.211 -13.693 -6.518 1.00 60.09 84 ASP A CA 1
ATOM 662 C C . ASP A 1 84 ? 4.439 -12.502 -5.572 1.00 60.09 84 ASP A C 1
ATOM 664 O O . ASP A 1 84 ? 4.969 -11.448 -5.949 1.00 60.09 84 ASP A O 1
ATOM 668 N N . LEU A 1 85 ? 4.019 -12.678 -4.317 1.00 59.03 85 LEU A N 1
ATOM 669 C CA . LEU A 1 85 ? 4.236 -11.730 -3.226 1.00 59.03 85 LEU A CA 1
ATOM 670 C C . LEU A 1 85 ? 5.741 -11.585 -2.978 1.00 59.03 85 LEU A C 1
ATOM 672 O O . LEU A 1 85 ? 6.363 -12.475 -2.402 1.00 59.03 85 LEU A O 1
ATOM 676 N N . THR A 1 86 ? 6.334 -10.461 -3.384 1.00 61.28 86 THR A N 1
ATOM 677 C CA . THR A 1 86 ? 7.784 -10.247 -3.201 1.00 61.28 86 THR A CA 1
ATOM 678 C C . THR A 1 86 ? 8.129 -9.602 -1.862 1.00 61.28 86 THR A C 1
ATOM 680 O O . THR A 1 86 ? 9.241 -9.754 -1.361 1.00 61.28 86 THR A O 1
ATOM 683 N N . PHE A 1 87 ? 7.175 -8.894 -1.258 1.00 67.25 87 PHE A N 1
ATOM 684 C CA . PHE A 1 87 ? 7.353 -8.202 0.013 1.00 67.25 87 PHE A CA 1
ATOM 685 C C . PHE A 1 87 ? 5.999 -8.009 0.690 1.00 67.25 87 PHE A C 1
ATOM 687 O O . PHE A 1 87 ? 5.061 -7.586 0.022 1.00 67.25 87 PHE A O 1
ATOM 694 N N . ASP A 1 88 ? 5.888 -8.288 1.988 1.00 79.31 88 ASP A N 1
ATOM 695 C CA . ASP A 1 88 ? 4.687 -8.025 2.789 1.00 79.31 88 ASP A CA 1
ATOM 696 C C . ASP A 1 88 ? 5.090 -7.366 4.110 1.00 79.31 88 ASP A C 1
ATOM 698 O O . ASP A 1 88 ? 5.942 -7.886 4.836 1.00 79.31 88 ASP A O 1
ATOM 702 N N . LYS A 1 89 ? 4.500 -6.211 4.428 1.00 87.75 89 LYS A N 1
ATOM 703 C CA . LYS A 1 89 ? 4.767 -5.509 5.686 1.00 87.75 89 LYS A CA 1
ATOM 704 C C . LYS A 1 89 ? 3.492 -4.927 6.275 1.00 87.75 89 LYS A C 1
ATOM 706 O O . LYS A 1 89 ? 2.713 -4.276 5.583 1.00 87.75 89 LYS A O 1
ATOM 711 N N . ALA A 1 90 ? 3.311 -5.159 7.571 1.00 92.12 90 ALA A N 1
ATOM 712 C CA . ALA A 1 90 ? 2.206 -4.623 8.350 1.00 92.12 90 ALA A CA 1
ATOM 713 C C . ALA A 1 90 ? 2.508 -3.203 8.849 1.00 92.12 90 ALA A C 1
ATOM 715 O O . ALA A 1 90 ? 3.652 -2.873 9.178 1.00 92.12 90 ALA A O 1
ATOM 716 N N . TYR A 1 91 ? 1.462 -2.387 8.915 1.00 93.75 91 TYR A N 1
ATOM 717 C CA . TYR A 1 91 ? 1.492 -0.995 9.339 1.00 93.75 91 TYR A CA 1
ATOM 718 C C . TYR A 1 91 ? 0.272 -0.676 10.194 1.00 93.75 91 TYR A C 1
ATOM 720 O O . TYR A 1 91 ? -0.791 -1.268 10.019 1.00 93.75 91 TYR A O 1
ATOM 728 N N . THR A 1 92 ? 0.430 0.330 11.050 1.00 95.38 92 THR A N 1
ATOM 729 C CA . THR A 1 92 ? -0.657 0.958 11.801 1.00 95.38 92 THR A CA 1
ATOM 730 C C . THR A 1 92 ? -0.624 2.451 11.513 1.00 95.38 92 THR A C 1
ATOM 732 O O . THR A 1 92 ? 0.416 3.093 11.675 1.00 95.38 92 THR A O 1
ATOM 735 N N . LEU A 1 93 ? -1.753 3.012 11.085 1.00 95.19 93 LEU A N 1
ATOM 736 C CA . LEU A 1 93 ? -1.912 4.443 10.853 1.00 95.19 93 LEU A CA 1
ATOM 737 C C . LEU A 1 93 ? -2.878 5.028 11.880 1.00 95.19 93 LEU A C 1
ATOM 739 O O . LEU A 1 93 ? -4.016 4.581 12.007 1.00 95.19 93 LEU A O 1
ATOM 743 N N . ASN A 1 94 ? -2.415 6.040 12.609 1.00 95.31 94 ASN A N 1
ATOM 744 C CA . ASN A 1 94 ? -3.215 6.723 13.622 1.00 95.31 94 ASN A CA 1
ATOM 745 C C . ASN A 1 94 ? -4.370 7.525 12.984 1.00 95.31 94 ASN A C 1
ATOM 747 O O . ASN A 1 94 ? -4.285 7.908 11.808 1.00 95.31 94 ASN A O 1
ATOM 751 N N . PRO A 1 95 ? -5.434 7.831 13.748 1.00 93.88 95 PRO A N 1
ATOM 752 C CA . PRO A 1 95 ? -6.583 8.586 13.254 1.00 93.88 95 PRO A CA 1
ATOM 753 C C . PRO A 1 95 ? -6.180 9.893 12.570 1.00 93.88 95 PRO A C 1
ATOM 755 O O . PRO A 1 95 ? -5.347 10.632 13.095 1.00 93.88 95 PRO A O 1
ATOM 758 N N . ASN A 1 96 ? -6.795 10.201 11.425 1.00 86.81 96 ASN A N 1
ATOM 759 C CA . ASN A 1 96 ? -6.590 11.449 10.672 1.00 86.81 96 ASN A CA 1
ATOM 760 C C . ASN A 1 96 ? -5.131 11.769 10.285 1.00 86.81 96 ASN A C 1
ATOM 762 O O . ASN A 1 96 ? -4.822 12.905 9.920 1.00 86.81 96 ASN A O 1
ATOM 766 N N . THR A 1 97 ? -4.224 10.792 10.352 1.00 91.94 97 THR A N 1
ATOM 767 C CA . THR A 1 97 ? -2.826 10.986 9.959 1.00 91.94 97 THR A CA 1
ATOM 768 C C . THR A 1 97 ? -2.608 10.653 8.489 1.00 91.94 97 THR A C 1
ATOM 770 O O . THR A 1 97 ? -3.361 9.891 7.879 1.00 91.94 97 THR A O 1
ATOM 773 N N . THR A 1 98 ? -1.577 11.266 7.908 1.00 91.50 98 THR A N 1
ATOM 774 C CA . THR A 1 98 ? -1.093 10.947 6.564 1.00 91.50 98 THR A CA 1
ATOM 775 C C . THR A 1 98 ? 0.322 10.402 6.674 1.00 91.50 98 THR A C 1
ATOM 777 O O . THR A 1 98 ? 1.177 11.034 7.291 1.00 91.50 98 THR A O 1
ATOM 780 N N . LEU A 1 99 ? 0.561 9.239 6.079 1.00 87.75 99 LEU A N 1
ATOM 781 C CA . LEU A 1 99 ? 1.859 8.592 5.997 1.00 87.75 99 LEU A CA 1
ATOM 782 C C . LEU A 1 99 ? 2.381 8.705 4.559 1.00 87.75 99 LEU A C 1
ATOM 784 O O . LEU A 1 99 ? 1.793 8.088 3.664 1.00 87.75 99 LEU A O 1
ATOM 788 N N . PRO A 1 100 ? 3.458 9.471 4.312 1.00 86.69 100 PRO A N 1
ATOM 789 C CA . PRO A 1 100 ? 4.200 9.350 3.067 1.00 86.69 100 PRO A CA 1
ATOM 790 C C . PRO A 1 100 ? 4.858 7.968 3.022 1.00 86.69 100 PRO A C 1
ATOM 792 O O . PRO A 1 100 ? 5.426 7.499 4.012 1.00 86.69 100 PRO A O 1
ATOM 795 N N . HIS A 1 101 ? 4.753 7.294 1.885 1.00 85.19 101 HIS A N 1
ATOM 796 C CA . HIS A 1 101 ? 5.328 5.978 1.696 1.00 85.19 101 HIS A CA 1
ATOM 797 C C . HIS A 1 101 ? 5.939 5.835 0.315 1.00 85.19 101 HIS A C 1
ATOM 799 O O . HIS A 1 101 ? 5.379 6.257 -0.695 1.00 85.19 101 HIS A O 1
ATOM 805 N N . CYS A 1 102 ? 7.093 5.191 0.287 1.00 80.75 102 CYS A N 1
ATOM 806 C CA . CYS A 1 102 ? 7.806 4.912 -0.934 1.00 80.75 102 CYS A CA 1
ATOM 807 C C . CYS A 1 102 ? 8.039 3.416 -1.032 1.00 80.75 102 CYS A C 1
ATOM 809 O O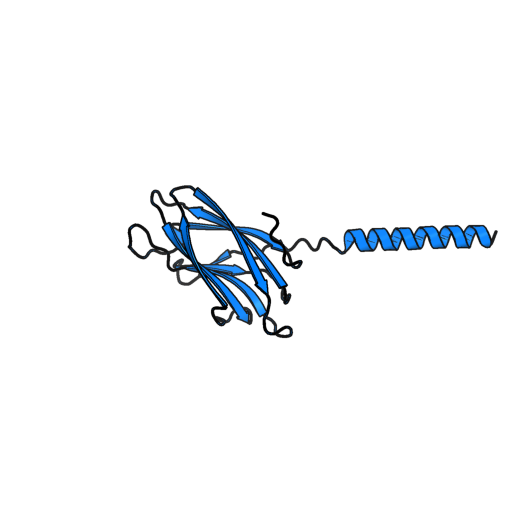 . CYS A 1 102 ? 8.571 2.792 -0.111 1.00 80.75 102 CYS A O 1
ATOM 811 N N . SER A 1 103 ? 7.650 2.859 -2.168 1.00 77.62 103 SER A N 1
ATOM 812 C CA . SER A 1 103 ? 7.902 1.475 -2.487 1.00 77.62 103 SER A CA 1
ATOM 813 C C . SER A 1 103 ? 8.898 1.371 -3.628 1.00 77.62 103 SER A C 1
ATOM 815 O O . SER A 1 103 ? 8.672 1.907 -4.711 1.00 77.62 103 SER A O 1
ATOM 817 N N . LYS A 1 104 ? 9.998 0.662 -3.377 1.00 74.94 104 LYS A N 1
ATOM 818 C CA . LYS A 1 104 ? 10.976 0.316 -4.403 1.00 74.94 104 LYS A CA 1
ATOM 819 C C . LYS A 1 104 ? 10.737 -1.111 -4.850 1.00 74.94 104 LYS A C 1
ATOM 821 O O . LYS A 1 104 ? 10.659 -2.017 -4.019 1.00 74.94 104 LYS A O 1
ATOM 826 N N . TYR A 1 105 ? 10.699 -1.304 -6.156 1.00 71.00 105 TYR A N 1
ATOM 827 C CA . TYR A 1 105 ? 10.708 -2.620 -6.758 1.00 71.00 105 TYR A CA 1
ATOM 828 C C . TYR A 1 105 ? 11.941 -2.780 -7.641 1.00 71.00 105 TYR A C 1
ATOM 830 O O . TYR A 1 105 ? 12.334 -1.876 -8.385 1.00 71.00 105 TYR A O 1
ATOM 838 N N . ARG A 1 106 ? 12.554 -3.957 -7.539 1.00 67.06 106 ARG A N 1
ATOM 839 C CA . ARG A 1 106 ? 13.599 -4.418 -8.443 1.00 67.06 106 ARG A CA 1
ATOM 840 C C . ARG A 1 106 ? 13.129 -5.737 -9.031 1.00 67.06 106 ARG A C 1
ATOM 842 O O . ARG A 1 106 ? 12.897 -6.680 -8.281 1.00 67.06 106 ARG A O 1
ATOM 849 N N . ASP A 1 107 ? 13.028 -5.782 -10.351 1.00 65.56 107 ASP A N 1
ATOM 850 C CA . ASP A 1 107 ? 12.632 -6.977 -11.077 1.00 65.56 107 ASP A CA 1
ATOM 851 C C . ASP A 1 107 ? 13.702 -8.067 -10.917 1.00 65.56 107 ASP A C 1
ATOM 853 O O . ASP A 1 107 ? 14.856 -7.839 -11.304 1.00 65.56 107 ASP A O 1
ATOM 857 N N . PRO A 1 108 ? 13.365 -9.235 -10.339 1.00 61.12 108 PRO A N 1
ATOM 858 C CA . PRO A 1 108 ? 14.295 -10.352 -10.272 1.00 61.12 108 PRO A CA 1
ATOM 859 C C . PRO A 1 108 ? 14.569 -10.977 -11.651 1.00 61.12 108 PRO A C 1
ATOM 861 O O . PRO A 1 108 ? 15.594 -11.636 -11.804 1.00 61.12 108 PRO A O 1
ATOM 864 N N . ASN A 1 109 ? 13.703 -10.761 -12.650 1.00 62.41 109 ASN A N 1
ATOM 865 C CA . ASN A 1 109 ? 13.781 -11.353 -13.988 1.00 62.41 109 ASN A CA 1
ATOM 866 C C . ASN A 1 109 ? 13.695 -10.278 -15.093 1.00 62.41 109 ASN A C 1
ATOM 868 O O . ASN A 1 109 ? 12.687 -10.202 -15.802 1.00 62.41 109 ASN A O 1
ATOM 872 N N . PRO A 1 110 ? 14.750 -9.462 -15.284 1.00 60.53 110 PRO A N 1
ATOM 873 C CA .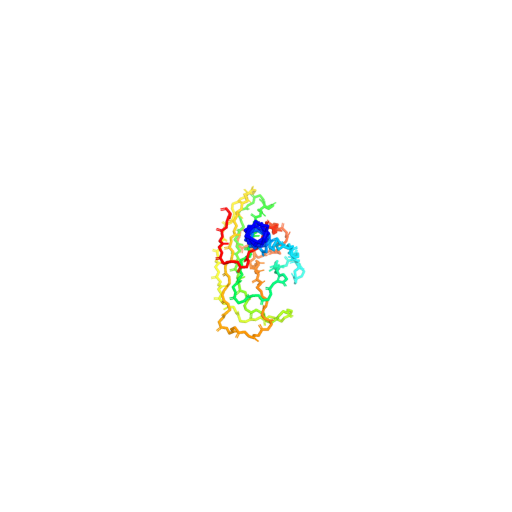 PRO A 1 110 ? 14.762 -8.414 -16.301 1.00 60.53 110 PRO A CA 1
ATOM 874 C C . PRO A 1 110 ? 14.552 -9.005 -17.706 1.00 60.53 110 PRO A C 1
ATOM 876 O O . PRO A 1 110 ? 15.342 -9.833 -18.158 1.00 60.53 110 PRO A O 1
ATOM 879 N N . GLY A 1 111 ? 13.492 -8.572 -18.396 1.00 55.00 111 GLY A N 1
ATOM 880 C CA . GLY A 1 111 ? 13.149 -9.020 -19.756 1.00 55.00 111 GLY A CA 1
ATOM 881 C C . GLY A 1 111 ? 11.709 -9.513 -19.946 1.00 55.00 111 GLY A C 1
ATOM 882 O O . GLY A 1 111 ? 11.327 -9.800 -21.077 1.00 55.00 111 GLY A O 1
ATOM 883 N N . TYR A 1 112 ? 10.916 -9.591 -18.875 1.00 57.41 112 TYR A N 1
ATOM 884 C CA . TYR A 1 112 ? 9.464 -9.794 -18.935 1.00 57.41 112 TYR A CA 1
ATOM 885 C C . TYR A 1 112 ? 8.725 -8.455 -18.759 1.00 57.41 112 TYR A C 1
ATOM 887 O O . TYR A 1 112 ? 9.245 -7.558 -18.096 1.00 57.41 112 TYR A O 1
ATOM 895 N N . ASP A 1 113 ? 7.518 -8.324 -19.328 1.00 57.84 113 ASP A N 1
ATOM 896 C CA . ASP A 1 113 ? 6.620 -7.160 -19.170 1.00 57.84 113 ASP A CA 1
ATOM 897 C C . ASP A 1 113 ? 6.033 -7.098 -17.744 1.00 57.84 113 ASP A C 1
ATOM 899 O O . ASP A 1 113 ? 4.825 -7.235 -17.517 1.00 57.84 113 ASP A O 1
ATOM 903 N N . ASN A 1 114 ? 6.911 -6.949 -16.756 1.00 60.56 114 ASN A N 1
ATOM 904 C CA . ASN A 1 114 ? 6.547 -6.851 -15.356 1.00 60.56 114 ASN A CA 1
ATOM 905 C C . ASN A 1 114 ? 6.128 -5.411 -15.034 1.00 60.56 114 ASN A C 1
ATOM 907 O O . ASN A 1 114 ? 6.819 -4.450 -15.378 1.00 60.56 114 ASN A O 1
ATOM 911 N N . CYS A 1 115 ? 4.983 -5.273 -14.371 1.00 66.19 115 CYS A N 1
ATOM 912 C CA . CYS A 1 115 ? 4.502 -4.018 -13.818 1.00 66.19 115 CYS A CA 1
ATOM 913 C C . CYS A 1 115 ? 4.920 -3.907 -12.356 1.00 66.19 115 CYS A C 1
ATOM 915 O O . CYS A 1 115 ? 4.834 -4.867 -11.590 1.00 66.19 115 CYS A O 1
ATOM 917 N N . ASN A 1 116 ? 5.285 -2.694 -11.947 1.00 71.12 116 ASN A N 1
ATOM 918 C CA . ASN A 1 116 ? 5.480 -2.392 -10.538 1.00 71.12 116 ASN A CA 1
ATOM 919 C C . ASN A 1 116 ? 4.132 -2.035 -9.937 1.00 71.12 116 ASN A C 1
ATOM 921 O O . ASN A 1 116 ? 3.478 -1.085 -10.375 1.00 71.12 116 ASN A O 1
ATOM 925 N N . GLU A 1 117 ? 3.716 -2.807 -8.941 1.00 77.50 117 GLU A N 1
ATOM 926 C CA . GLU A 1 117 ? 2.414 -2.638 -8.317 1.00 77.50 117 GLU A CA 1
ATOM 927 C C . GLU A 1 117 ? 2.514 -2.682 -6.802 1.00 77.50 117 GLU A C 1
ATOM 929 O O . GLU A 1 117 ? 3.152 -3.560 -6.216 1.00 77.50 117 GLU A O 1
ATOM 934 N N . VAL A 1 118 ? 1.835 -1.728 -6.178 1.00 83.31 118 VAL A N 1
ATOM 935 C CA . VAL A 1 118 ? 1.660 -1.639 -4.736 1.00 83.31 118 VAL A CA 1
ATOM 936 C C . VAL A 1 118 ? 0.234 -2.030 -4.397 1.00 83.31 118 VAL A C 1
ATOM 938 O O . VAL A 1 118 ? -0.721 -1.501 -4.967 1.00 83.31 118 VAL A O 1
ATOM 941 N N . TYR A 1 119 ? 0.104 -2.903 -3.408 1.00 86.25 119 TYR A N 1
ATOM 942 C CA . TYR A 1 119 ? -1.167 -3.354 -2.870 1.00 86.25 119 TYR A CA 1
ATOM 943 C C . TYR A 1 119 ? -1.299 -2.934 -1.412 1.00 86.25 119 TYR A C 1
ATOM 945 O O . TYR A 1 119 ? -0.408 -3.211 -0.613 1.00 86.25 119 TYR A O 1
ATOM 953 N N . VAL A 1 120 ? -2.425 -2.314 -1.055 1.00 90.94 120 VAL A N 1
ATOM 954 C CA . VAL A 1 120 ? -2.807 -2.051 0.340 1.00 90.94 120 VAL A CA 1
ATOM 955 C C . VAL A 1 120 ? -4.054 -2.852 0.660 1.00 90.94 120 VAL A C 1
ATOM 957 O O . VAL A 1 120 ? -5.075 -2.702 -0.009 1.00 90.94 120 VAL A O 1
ATOM 960 N N . TYR A 1 121 ? -3.955 -3.739 1.644 1.00 91.69 121 TYR A N 1
ATOM 961 C CA . TYR A 1 121 ? -4.933 -4.798 1.872 1.00 91.69 121 TYR A CA 1
ATOM 962 C C . TYR A 1 121 ? -4.958 -5.238 3.342 1.00 91.69 121 TYR A C 1
ATOM 964 O O . TYR A 1 121 ? -4.176 -4.749 4.159 1.00 91.69 121 TYR A O 1
ATOM 972 N N . GLN A 1 122 ? -5.868 -6.163 3.679 1.00 93.12 122 GLN A N 1
ATOM 973 C CA . GLN A 1 122 ? -6.064 -6.669 5.048 1.00 93.12 122 GLN A CA 1
ATOM 974 C C . GLN A 1 122 ? -6.243 -5.541 6.074 1.00 93.12 122 GLN A C 1
ATOM 976 O O . GLN A 1 122 ? -5.645 -5.560 7.146 1.00 93.12 122 GLN A O 1
ATOM 981 N N . CYS A 1 123 ? -7.069 -4.548 5.740 1.00 94.38 123 CYS A N 1
ATOM 982 C CA . CYS A 1 123 ? -7.350 -3.463 6.663 1.00 94.38 123 CYS A CA 1
ATOM 983 C C . CYS A 1 123 ? -8.209 -3.945 7.837 1.00 94.38 123 CYS A C 1
ATOM 985 O O . CYS A 1 123 ? -9.200 -4.660 7.652 1.00 94.38 123 CYS A O 1
ATOM 987 N N . SER A 1 124 ? -7.845 -3.531 9.045 1.00 96.50 124 SER A N 1
ATOM 988 C CA . SER A 1 124 ? -8.631 -3.751 10.249 1.00 96.50 124 SER A CA 1
ATOM 989 C C . SER A 1 124 ? -8.671 -2.524 11.142 1.00 96.50 124 SER A C 1
ATOM 991 O O . SER A 1 124 ? -7.711 -1.765 11.241 1.00 96.50 124 SER A O 1
ATOM 993 N N . GLN A 1 125 ? -9.793 -2.365 11.829 1.00 94.75 125 GLN A N 1
ATOM 994 C CA . GLN A 1 125 ? -10.029 -1.306 12.795 1.00 94.75 125 GLN A CA 1
ATOM 995 C C . GLN A 1 125 ? -10.614 -1.948 14.055 1.00 94.75 125 GLN A C 1
ATOM 997 O O . GLN A 1 125 ? -11.572 -2.716 13.970 1.00 94.75 125 GLN A O 1
ATOM 1002 N N . ASN A 1 126 ? -10.005 -1.697 15.219 1.00 90.62 126 ASN A N 1
ATOM 1003 C CA . ASN A 1 126 ? -10.343 -2.363 16.488 1.00 90.62 126 ASN A CA 1
ATOM 1004 C C . ASN A 1 126 ? -10.402 -3.904 16.387 1.00 90.62 126 ASN A C 1
ATOM 1006 O O . ASN A 1 126 ? -11.283 -4.544 16.960 1.00 90.62 126 ASN A O 1
ATOM 1010 N N . GLY A 1 127 ? -9.490 -4.504 15.618 1.00 90.50 127 GLY A N 1
ATOM 1011 C CA . GLY A 1 127 ? -9.438 -5.955 15.412 1.00 90.50 127 GLY A CA 1
ATOM 1012 C C . GLY A 1 127 ? -10.527 -6.526 14.495 1.00 90.50 127 GLY A C 1
ATOM 1013 O O . GLY A 1 127 ? -10.575 -7.739 14.307 1.00 90.50 127 GLY A O 1
ATOM 1014 N N . GLN A 1 128 ? -11.385 -5.691 13.898 1.00 94.44 128 GLN A N 1
ATOM 1015 C CA . GLN A 1 128 ? -12.362 -6.117 12.895 1.00 94.44 128 GLN A CA 1
ATOM 1016 C C . GLN A 1 128 ? -11.857 -5.815 11.488 1.00 94.44 128 GLN A C 1
ATOM 1018 O O . GLN A 1 128 ? -11.424 -4.698 11.211 1.00 94.44 128 GLN A O 1
ATOM 1023 N N . SER A 1 129 ? -11.930 -6.798 10.590 1.00 96.06 129 SER A N 1
ATOM 1024 C CA . SER A 1 129 ? -11.596 -6.607 9.177 1.00 96.06 129 SER A CA 1
ATOM 1025 C C . SER A 1 129 ? -12.621 -5.714 8.484 1.00 96.06 129 SER A C 1
ATOM 1027 O O . SER A 1 129 ? -13.827 -5.918 8.617 1.00 96.06 129 SER A O 1
ATOM 1029 N N . VAL A 1 130 ? -12.131 -4.749 7.711 1.00 95.38 130 VAL A N 1
ATOM 1030 C CA . VAL A 1 130 ? -12.943 -3.746 7.015 1.00 95.38 130 VAL A CA 1
ATOM 1031 C C . VAL A 1 130 ? -12.419 -3.520 5.594 1.00 95.38 130 VAL A C 1
ATOM 1033 O O . VAL A 1 130 ? -11.224 -3.713 5.346 1.00 95.38 130 VAL A O 1
ATOM 1036 N N . PRO A 1 131 ? -13.262 -3.066 4.647 1.00 95.62 131 PRO A N 1
ATOM 1037 C CA . PRO A 1 131 ? -12.781 -2.630 3.343 1.00 95.62 131 PRO A CA 1
ATOM 1038 C C . PRO A 1 131 ? -11.760 -1.502 3.498 1.00 95.62 131 PRO A C 1
ATOM 1040 O O . PRO A 1 131 ? -12.063 -0.481 4.119 1.00 95.62 131 PRO A O 1
ATOM 1043 N N . CYS A 1 132 ? -10.575 -1.643 2.907 1.00 93.94 132 CYS A N 1
ATOM 1044 C CA . CYS A 1 132 ? -9.536 -0.619 2.983 1.00 93.94 132 CYS A CA 1
ATOM 1045 C C . CYS A 1 132 ? -10.019 0.752 2.501 1.00 93.94 132 CYS A C 1
ATOM 1047 O O . CYS A 1 132 ? -9.660 1.765 3.097 1.00 93.94 132 CYS A O 1
ATOM 1049 N N . SER A 1 133 ? -10.887 0.799 1.489 1.00 93.62 133 SER A N 1
ATOM 1050 C CA . SER A 1 133 ? -11.428 2.059 0.977 1.00 93.62 133 SER A CA 1
ATOM 1051 C C . SER A 1 133 ? -12.403 2.777 1.903 1.00 93.62 133 SER A C 1
ATOM 1053 O O . SER A 1 133 ? -12.648 3.968 1.724 1.00 93.62 133 SER A O 1
ATOM 1055 N N . SER A 1 134 ? -12.941 2.086 2.911 1.00 93.81 134 SER A N 1
ATOM 1056 C CA . SER A 1 134 ? -13.793 2.711 3.928 1.00 93.81 134 SER A CA 1
ATOM 1057 C C . SER A 1 134 ? -13.000 3.455 5.004 1.00 93.81 134 SER A C 1
ATOM 1059 O O . SER A 1 134 ? -13.550 4.335 5.662 1.00 93.81 134 SER A O 1
ATOM 1061 N N . VAL A 1 135 ? -11.714 3.130 5.177 1.00 94.44 135 VAL A N 1
ATOM 1062 C CA . VAL A 1 135 ? -10.899 3.611 6.307 1.00 94.44 135 VAL A CA 1
ATOM 1063 C C . VAL A 1 135 ? -9.620 4.330 5.891 1.00 94.44 135 VAL A C 1
ATOM 1065 O O . VAL A 1 135 ? -9.106 5.155 6.647 1.00 94.44 135 VAL A O 1
ATOM 1068 N N . LEU A 1 136 ? -9.129 4.076 4.679 1.00 94.50 136 LEU A N 1
ATOM 1069 C CA . LEU A 1 136 ? -7.940 4.699 4.114 1.00 94.50 136 LEU A CA 1
ATOM 1070 C C . LEU A 1 136 ? -8.265 5.389 2.791 1.00 94.50 136 LEU A C 1
ATOM 1072 O O . LEU A 1 136 ? -9.203 5.043 2.081 1.00 94.50 136 LEU A O 1
ATOM 1076 N N . THR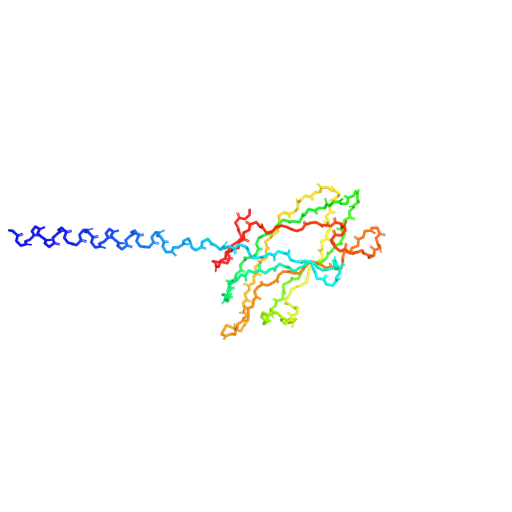 A 1 137 ? -7.438 6.358 2.425 1.00 93.12 137 THR A N 1
ATOM 1077 C CA . THR A 1 137 ? -7.323 6.856 1.056 1.00 93.12 137 THR A CA 1
ATOM 1078 C C . THR A 1 137 ? -5.865 6.827 0.659 1.00 93.12 137 THR A C 1
ATOM 1080 O O . THR A 1 137 ? -5.008 7.312 1.396 1.00 93.12 137 THR A O 1
ATOM 1083 N N . ILE A 1 138 ? -5.590 6.268 -0.512 1.00 90.31 138 ILE A N 1
ATOM 1084 C CA . ILE A 1 138 ? -4.263 6.270 -1.112 1.00 90.31 138 ILE A CA 1
ATOM 1085 C C . ILE A 1 138 ? -4.224 7.282 -2.254 1.00 90.31 138 ILE A C 1
ATOM 1087 O O . ILE A 1 138 ? -5.169 7.398 -3.037 1.00 90.31 138 ILE A O 1
ATOM 1091 N N . LYS A 1 139 ? -3.131 8.032 -2.344 1.00 86.94 139 LYS A N 1
ATOM 1092 C CA . LYS A 1 139 ? -2.884 8.967 -3.439 1.00 86.94 139 LYS A CA 1
ATOM 1093 C C . LYS A 1 139 ? -1.453 8.809 -3.920 1.00 86.94 139 LYS A C 1
ATOM 1095 O O . LYS A 1 139 ? -0.531 8.959 -3.121 1.00 86.94 139 LYS A O 1
ATOM 1100 N N . LEU A 1 140 ? -1.278 8.577 -5.218 1.00 81.88 140 LEU A N 1
ATOM 1101 C CA . LEU A 1 140 ? 0.037 8.633 -5.849 1.00 81.88 140 LEU A CA 1
ATOM 1102 C C . LEU A 1 140 ? 0.576 10.058 -5.810 1.00 81.88 140 LEU A C 1
ATOM 1104 O O . LEU A 1 140 ? -0.121 11.016 -6.152 1.00 81.88 140 LEU A O 1
ATOM 1108 N N . VAL A 1 141 ? 1.816 10.167 -5.358 1.00 78.50 141 VAL A N 1
ATOM 1109 C CA . VAL A 1 141 ? 2.563 11.421 -5.266 1.00 78.50 141 VAL A CA 1
ATOM 1110 C C . VAL A 1 141 ? 3.524 11.524 -6.443 1.00 78.50 141 VAL A C 1
ATOM 1112 O O . VAL A 1 141 ? 3.635 12.585 -7.049 1.00 78.50 141 VAL A O 1
ATOM 1115 N N . GLY A 1 142 ? 4.145 10.407 -6.817 1.00 69.12 142 GLY A N 1
ATOM 1116 C CA . GLY A 1 142 ? 5.107 10.357 -7.901 1.00 69.12 142 GLY A CA 1
ATOM 1117 C C . GLY A 1 142 ? 5.513 8.930 -8.228 1.00 69.12 142 GLY A C 1
ATOM 1118 O O . GLY A 1 142 ? 5.141 7.968 -7.552 1.00 69.12 142 GLY A O 1
ATOM 1119 N N . ALA A 1 143 ? 6.277 8.802 -9.298 1.00 65.56 143 ALA A N 1
ATOM 1120 C CA . ALA A 1 143 ? 6.929 7.563 -9.656 1.00 65.56 143 ALA A CA 1
ATOM 1121 C C . ALA A 1 143 ? 8.253 7.892 -10.338 1.00 65.56 143 ALA A C 1
ATOM 1123 O O . ALA A 1 143 ? 8.322 8.820 -11.144 1.00 65.56 143 ALA A O 1
ATOM 1124 N N . ASP A 1 144 ? 9.297 7.147 -9.991 1.00 63.97 144 ASP A N 1
ATOM 1125 C CA . ASP A 1 144 ? 10.636 7.348 -10.536 1.00 63.97 144 ASP A CA 1
ATOM 1126 C C . ASP A 1 144 ? 11.207 6.020 -11.038 1.00 63.97 144 ASP A C 1
ATOM 1128 O O . ASP A 1 144 ? 11.161 4.990 -10.368 1.00 63.97 144 ASP A O 1
ATOM 1132 N N . VAL A 1 145 ? 11.764 6.051 -12.242 1.00 57.00 145 VAL A N 1
ATOM 1133 C CA . VAL A 1 145 ? 12.457 4.930 -12.888 1.00 57.00 145 VAL A CA 1
ATOM 1134 C C . VAL A 1 145 ? 13.924 4.823 -12.448 1.00 57.00 145 VAL A C 1
ATOM 1136 O O . VAL A 1 145 ? 14.581 3.819 -12.715 1.00 57.00 145 VAL A O 1
ATOM 1139 N N . ARG A 1 146 ? 14.457 5.834 -11.747 1.00 60.56 146 ARG A N 1
ATOM 1140 C CA . ARG A 1 146 ? 15.850 5.866 -11.269 1.00 60.56 146 ARG A CA 1
ATOM 1141 C C . ARG A 1 146 ? 16.088 5.047 -9.997 1.00 60.56 146 ARG A C 1
ATOM 1143 O O . ARG A 1 146 ? 17.239 4.813 -9.642 1.00 60.56 146 ARG A O 1
ATOM 1150 N N . GLY A 1 147 ? 15.035 4.559 -9.333 1.00 58.09 147 GLY A N 1
ATOM 1151 C CA . GLY A 1 147 ? 15.167 3.686 -8.157 1.00 58.09 147 GLY A CA 1
ATOM 1152 C C . GLY A 1 147 ? 15.340 4.418 -6.815 1.00 58.09 147 GLY A C 1
ATOM 1153 O O . GLY A 1 147 ? 15.620 3.775 -5.795 1.00 58.09 147 GLY A O 1
ATOM 1154 N N . GLU A 1 148 ? 15.177 5.741 -6.775 1.00 65.44 148 GLU A N 1
ATOM 1155 C CA . GLU A 1 148 ? 15.308 6.546 -5.556 1.00 65.44 148 GLU A CA 1
ATOM 1156 C C . GLU A 1 148 ? 13.949 6.993 -5.007 1.00 65.44 148 GLU A C 1
ATOM 1158 O O . GLU A 1 148 ? 13.027 7.276 -5.761 1.00 65.44 148 GLU A O 1
ATOM 1163 N N . CYS A 1 149 ? 13.829 6.998 -3.675 1.00 68.94 149 CYS A N 1
ATOM 1164 C CA . CYS A 1 149 ? 12.707 7.635 -2.989 1.00 68.94 149 CYS A CA 1
ATOM 1165 C C . CYS A 1 149 ? 13.122 9.081 -2.724 1.00 68.94 149 CYS A C 1
ATOM 1167 O O . CYS A 1 149 ? 14.192 9.288 -2.148 1.00 68.94 149 CYS A O 1
ATOM 1169 N N . VAL A 1 150 ? 12.298 10.038 -3.126 1.00 64.25 150 VAL A N 1
ATOM 1170 C CA . VAL A 1 150 ? 12.533 11.485 -3.067 1.00 64.25 150 VAL A CA 1
ATOM 1171 C C . VAL A 1 150 ? 11.519 12.193 -2.144 1.00 64.25 150 VAL A C 1
ATOM 1173 O O . VAL A 1 150 ? 11.581 13.413 -2.008 1.00 64.25 150 VAL A O 1
ATOM 1176 N N . LEU A 1 151 ? 10.605 11.442 -1.504 1.00 59.12 151 LEU A N 1
ATOM 1177 C CA . LEU A 1 151 ? 9.642 11.937 -0.499 1.00 59.12 151 LEU A CA 1
ATOM 1178 C C . LEU A 1 151 ? 10.262 12.781 0.624 1.00 59.12 151 LEU A C 1
ATOM 1180 O O . LEU A 1 151 ? 11.290 12.351 1.197 1.00 59.12 151 LEU A O 1
#

Foldseek 3Di:
DVVVVVVVVVVVVVVVVVVCVVPVAPPFFDFDDFDQPPNQQKTKGWGPDQALKKKWKKKKFWPDQAKKKKKKFKAQDLPPDGHDTPDIDIDIDGHGDMDIDMDIHGHPDPPGSTITMMMIHQMDGPNHGDRNRVTMDMDTPGMDSVRDDPD